Protein AF-A0A7S0RYD1-F1 (afdb_monomer_lite)

InterPro domains:
  IPR004344 Tubulin-tyrosine ligase/Tubulin polyglutamylase [PF03133] (2-98)
  IPR004344 Tubulin-tyrosine ligase/Tubulin polyglutamylase [PS51221] (1-114)

Secondary structure (DSSP, 8-state):
----EETTEEEEEEEEEEEEEETTEEEEEEEEEEEEEEEEEP-SS--S-HHHH---TTT-TTS-EEEHHHHHHHH-HHHHHHHHHHHHHHHHHHHHHHHHHHHHHHHHHTS---

Foldseek 3Di:
DDADDDVQWHKDKAWDKDFPDLVVTDIDTDPKIKIFIQQDGADPVDPPPCSRVDRDCVSPVVTDMDILVVVC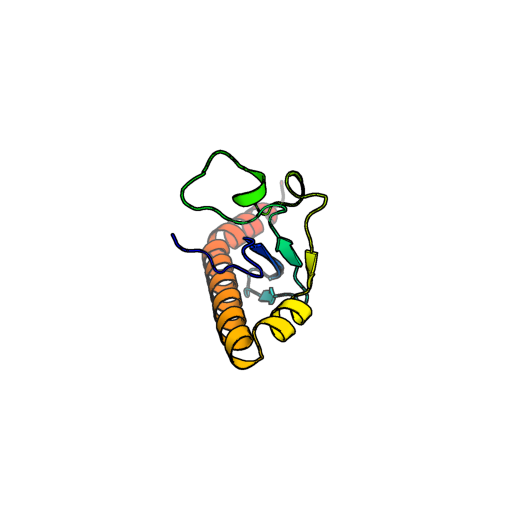VVLDPVRSVVVVVVVVVVVVVVVVVCSVVVVVVVVVVPDDPD

Radius of gyration: 18.35 Å; chains: 1; bounding box: 42×28×54 Å

pLDDT: mean 93.33, std 9.34, range [44.97, 98.31]

Organism: NCBI:txid1034604

Structure (mmCIF, N/CA/C/O backbone):
data_AF-A0A7S0RYD1-F1
#
_entry.id   AF-A0A7S0RYD1-F1
#
loop_
_atom_site.group_PDB
_atom_site.id
_atom_site.type_symbol
_atom_site.label_atom_id
_atom_site.label_alt_id
_atom_site.label_comp_id
_atom_site.label_asym_id
_atom_site.label_entity_id
_atom_site.label_seq_id
_atom_site.pdbx_PDB_ins_code
_atom_site.Cartn_x
_atom_site.Cartn_y
_atom_site.Cartn_z
_atom_site.occupancy
_atom_site.B_iso_or_equiv
_atom_site.auth_seq_id
_atom_site.auth_comp_id
_atom_site.auth_asym_id
_atom_site.auth_atom_id
_atom_site.pdbx_PDB_model_num
ATOM 1 N N . SER A 1 1 ? 16.555 -7.298 -1.080 1.00 63.31 1 SER A N 1
ATOM 2 C CA . SER A 1 1 ? 15.202 -7.695 -1.525 1.00 63.31 1 SER A CA 1
ATOM 3 C C . SER A 1 1 ? 15.037 -7.222 -2.952 1.00 63.31 1 SER A C 1
ATOM 5 O O . SER A 1 1 ? 15.528 -6.139 -3.236 1.00 63.31 1 SER A O 1
ATOM 7 N N . ASP A 1 2 ? 14.388 -8.000 -3.814 1.00 88.25 2 ASP A N 1
ATOM 8 C CA . ASP A 1 2 ? 14.151 -7.651 -5.222 1.00 88.25 2 ASP A CA 1
ATOM 9 C C . ASP A 1 2 ? 12.701 -7.147 -5.387 1.00 88.25 2 ASP A C 1
ATOM 11 O O . ASP A 1 2 ? 11.770 -7.952 -5.271 1.00 88.25 2 ASP A O 1
ATOM 15 N N . PRO A 1 3 ? 12.458 -5.823 -5.476 1.00 93.44 3 PRO A N 1
ATOM 16 C CA . PRO A 1 3 ? 11.106 -5.283 -5.574 1.00 93.44 3 PRO A CA 1
ATOM 17 C C . PRO A 1 3 ? 10.518 -5.508 -6.970 1.00 93.44 3 PRO A C 1
ATOM 19 O O . PRO A 1 3 ? 11.218 -5.423 -7.973 1.00 93.44 3 PRO A O 1
ATOM 22 N N . LEU A 1 4 ? 9.197 -5.686 -7.054 1.00 94.06 4 LEU A N 1
ATOM 23 C CA . LEU A 1 4 ? 8.511 -5.586 -8.339 1.00 94.06 4 LEU A CA 1
ATOM 24 C C . LEU A 1 4 ? 8.674 -4.161 -8.886 1.00 94.06 4 LEU A C 1
ATOM 26 O O . LEU A 1 4 ? 8.343 -3.187 -8.206 1.00 94.06 4 LEU A O 1
ATOM 30 N N . LEU A 1 5 ? 9.170 -4.056 -10.117 1.00 96.38 5 LEU A N 1
ATOM 31 C CA . LEU A 1 5 ? 9.371 -2.793 -10.818 1.00 96.38 5 LEU A CA 1
ATOM 32 C C . LEU A 1 5 ? 8.399 -2.676 -11.985 1.00 96.38 5 LEU A C 1
ATOM 34 O O . LEU A 1 5 ? 8.106 -3.655 -12.669 1.00 96.38 5 LEU A O 1
ATOM 38 N N . ILE A 1 6 ? 7.963 -1.454 -12.261 1.00 96.56 6 ILE A N 1
ATOM 39 C CA . ILE A 1 6 ? 7.223 -1.115 -13.477 1.00 96.56 6 ILE A CA 1
ATOM 40 C C . ILE A 1 6 ? 8.037 -0.049 -14.191 1.00 96.56 6 ILE A C 1
ATOM 42 O O . ILE A 1 6 ? 8.367 0.983 -13.607 1.00 96.56 6 ILE A O 1
ATOM 46 N N . GLN A 1 7 ? 8.410 -0.327 -15.442 1.00 94.81 7 GLN A N 1
ATOM 47 C CA . GLN A 1 7 ? 9.297 0.541 -16.229 1.00 94.81 7 GLN A CA 1
ATOM 48 C C . GLN A 1 7 ? 10.608 0.876 -15.486 1.00 94.81 7 GLN A C 1
ATOM 50 O O . GLN A 1 7 ? 11.101 1.998 -15.542 1.00 94.81 7 GLN A O 1
ATOM 55 N N . GLY A 1 8 ? 11.143 -0.088 -14.728 1.00 95.69 8 GLY A N 1
ATOM 56 C CA . GLY A 1 8 ? 12.370 0.083 -13.945 1.00 95.69 8 GLY A CA 1
ATOM 57 C C . GLY A 1 8 ? 12.227 0.946 -12.688 1.00 95.69 8 GLY A C 1
ATOM 58 O O . GLY A 1 8 ? 13.222 1.176 -12.012 1.00 95.69 8 GLY A O 1
ATOM 59 N N . ARG A 1 9 ? 11.024 1.415 -12.336 1.00 96.50 9 ARG A N 1
ATOM 60 C CA . ARG A 1 9 ? 10.780 2.248 -11.149 1.00 96.50 9 ARG A CA 1
ATOM 61 C C . ARG A 1 9 ? 10.115 1.451 -10.038 1.00 96.50 9 ARG A C 1
ATOM 63 O O . ARG A 1 9 ? 9.262 0.593 -10.287 1.00 96.50 9 ARG A O 1
ATOM 70 N N . LYS A 1 10 ? 10.511 1.750 -8.803 1.00 96.75 10 LYS A N 1
ATOM 71 C CA . LYS A 1 10 ? 9.914 1.173 -7.602 1.00 96.75 10 LYS A CA 1
ATOM 72 C C . LYS A 1 10 ? 8.573 1.849 -7.348 1.00 96.75 10 LYS A C 1
ATOM 74 O O . LYS A 1 10 ? 8.399 3.029 -7.640 1.00 96.75 10 LYS A O 1
ATOM 79 N N . PHE A 1 11 ? 7.629 1.126 -6.763 1.00 97.44 11 PHE A N 1
ATOM 80 C CA . PHE A 1 11 ? 6.355 1.709 -6.367 1.00 97.44 11 PHE A CA 1
ATOM 81 C C . PHE A 1 11 ? 5.862 1.155 -5.036 1.00 97.44 11 PHE A C 1
ATOM 83 O O . PHE A 1 11 ? 6.249 0.071 -4.601 1.00 97.44 11 PHE A O 1
ATOM 90 N N . GLY A 1 12 ? 5.009 1.932 -4.376 1.00 96.81 12 GLY A N 1
ATOM 91 C CA . GLY A 1 12 ? 4.255 1.506 -3.205 1.00 96.81 12 GLY A CA 1
ATOM 92 C C . GLY A 1 12 ? 2.762 1.564 -3.488 1.00 96.81 12 GLY A C 1
ATOM 93 O O . GLY A 1 12 ? 2.300 2.467 -4.181 1.00 96.81 12 GLY A O 1
ATOM 94 N N . VAL A 1 13 ? 1.997 0.631 -2.924 1.00 97.12 13 VAL A N 1
ATOM 95 C CA . VAL A 1 13 ? 0.531 0.659 -2.989 1.00 97.12 13 VAL A CA 1
ATOM 96 C C . VAL A 1 13 ? -0.020 1.220 -1.682 1.00 97.12 13 VAL A C 1
ATOM 98 O O . VAL A 1 13 ? 0.282 0.726 -0.595 1.00 97.12 13 VAL A O 1
ATOM 101 N N . ARG A 1 14 ? -0.837 2.267 -1.778 1.00 97.25 14 ARG A N 1
ATOM 102 C CA . ARG A 1 14 ? -1.606 2.832 -0.674 1.00 97.25 14 ARG A CA 1
ATOM 103 C C . ARG A 1 14 ? -3.047 2.356 -0.777 1.00 97.25 14 ARG A C 1
ATOM 105 O O . ARG A 1 14 ? -3.767 2.724 -1.702 1.00 97.25 14 ARG A O 1
ATOM 112 N N . LEU A 1 15 ? -3.456 1.588 0.222 1.00 97.19 15 LEU A N 1
ATOM 113 C CA . LEU A 1 15 ? -4.826 1.130 0.402 1.00 97.19 15 LEU A CA 1
ATOM 114 C C . LEU A 1 15 ? -5.482 1.894 1.546 1.00 97.19 15 LEU A C 1
ATOM 116 O O . LEU A 1 15 ? -4.805 2.339 2.477 1.00 97.19 15 LEU A O 1
ATOM 120 N N . TRP A 1 16 ? -6.804 2.003 1.490 1.00 97.25 16 TRP A N 1
ATOM 121 C CA . TRP A 1 16 ? -7.601 2.557 2.575 1.00 97.25 16 TRP A CA 1
ATOM 122 C C . TRP A 1 16 ? -8.527 1.486 3.122 1.00 97.25 16 TRP A C 1
ATOM 124 O O . TRP A 1 16 ? -9.257 0.842 2.371 1.00 97.25 16 TRP A O 1
ATOM 134 N N . VAL A 1 17 ? -8.509 1.320 4.441 1.00 97.56 17 VAL A N 1
ATOM 135 C CA . VAL A 1 17 ? -9.455 0.463 5.147 1.00 97.56 17 VAL A CA 1
ATOM 136 C C . VAL A 1 17 ? -10.177 1.298 6.185 1.00 97.56 17 VAL A C 1
ATOM 138 O O . VAL A 1 17 ? -9.540 1.992 6.976 1.00 97.56 17 VAL A O 1
ATOM 141 N N . VAL A 1 18 ? -11.503 1.219 6.191 1.00 97.44 18 VAL A N 1
ATOM 142 C CA . VAL A 1 18 ? -12.333 1.829 7.228 1.00 97.44 18 VAL A CA 1
ATOM 143 C C . VAL A 1 18 ? -12.804 0.753 8.195 1.00 97.44 18 VAL A C 1
ATOM 145 O O . VAL A 1 18 ? -13.373 -0.256 7.782 1.00 97.44 18 VAL A O 1
ATOM 148 N N . VAL A 1 19 ? -12.571 0.964 9.490 1.00 96.88 19 VAL A N 1
ATOM 149 C CA . VAL A 1 19 ? -13.113 0.118 10.560 1.00 96.88 19 VAL A CA 1
ATOM 150 C C . VAL A 1 19 ? -14.345 0.813 11.123 1.00 96.88 19 VAL A C 1
ATOM 152 O O . VAL A 1 19 ? -14.241 1.880 11.719 1.00 96.88 19 VAL A O 1
ATOM 155 N N . THR A 1 20 ? -15.520 0.228 10.907 1.00 96.50 20 THR A N 1
ATOM 156 C CA . THR A 1 20 ? -16.817 0.812 11.299 1.00 96.50 20 THR A CA 1
ATOM 157 C C . THR A 1 20 ? -17.325 0.267 12.628 1.00 96.50 20 THR A C 1
ATOM 159 O O . THR A 1 20 ? -18.249 0.817 13.223 1.00 96.50 20 THR A O 1
ATOM 162 N N . SER A 1 21 ? -16.751 -0.838 13.100 1.00 95.81 21 SER A N 1
ATOM 163 C CA . SER A 1 21 ? -17.085 -1.453 14.378 1.00 95.81 21 SER A CA 1
ATOM 164 C C . SER A 1 21 ? -15.930 -2.323 14.849 1.00 95.81 21 SER A C 1
ATOM 166 O O . SER A 1 21 ? -15.271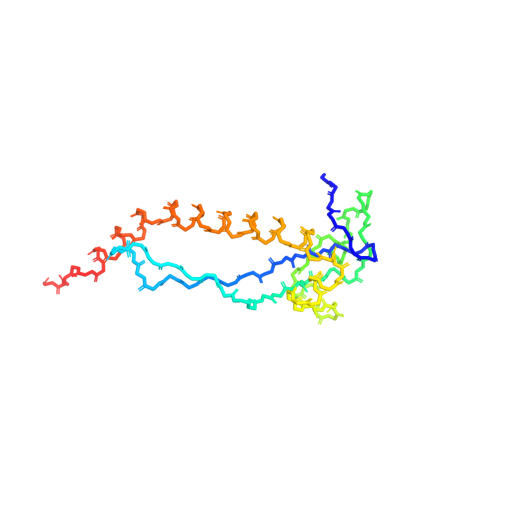 -2.971 14.040 1.00 95.81 21 SER A O 1
ATOM 168 N N . VAL A 1 22 ? -15.700 -2.361 16.159 1.00 95.38 22 VAL A N 1
ATOM 169 C CA . VAL A 1 22 ? -14.682 -3.222 16.786 1.00 95.38 22 VAL A CA 1
ATOM 170 C C . VAL A 1 22 ? -15.297 -4.410 17.530 1.00 95.38 22 VAL A C 1
ATOM 172 O O . VAL A 1 22 ? -14.590 -5.378 17.803 1.00 95.38 22 VAL A O 1
ATOM 175 N N . GLU A 1 23 ? -16.605 -4.356 17.810 1.00 93.31 23 GLU A N 1
ATOM 176 C CA . GLU A 1 23 ? -17.394 -5.406 18.465 1.00 93.31 23 GLU A CA 1
ATOM 177 C C . GLU A 1 23 ? -18.851 -5.376 17.939 1.00 93.31 23 GLU A C 1
ATOM 179 O O . GLU A 1 23 ? -19.621 -4.501 18.341 1.00 93.31 23 GLU A O 1
ATOM 184 N N . PRO A 1 24 ? -19.240 -6.265 17.001 1.00 95.44 24 PRO A N 1
ATOM 185 C CA . PRO A 1 24 ? -18.367 -7.182 16.262 1.00 95.44 24 PRO A CA 1
ATOM 186 C C . PRO A 1 24 ? -17.381 -6.409 15.372 1.00 95.44 24 PRO A C 1
ATOM 188 O O . PRO A 1 24 ? -17.661 -5.278 14.969 1.00 95.44 24 PRO A O 1
ATOM 191 N N . LEU A 1 25 ? -16.228 -7.001 15.047 1.00 96.19 25 LEU A N 1
ATOM 192 C CA . LEU A 1 25 ? -15.253 -6.368 14.153 1.00 96.19 25 LEU A CA 1
ATOM 193 C C . LEU A 1 25 ? -15.835 -6.252 12.734 1.00 96.19 25 LEU A C 1
ATOM 195 O O . LEU A 1 25 ? -16.184 -7.261 12.125 1.00 96.19 25 LEU A O 1
ATOM 199 N N . ARG A 1 26 ? -15.917 -5.029 12.204 1.00 97.44 26 ARG A N 1
ATOM 200 C CA . ARG A 1 26 ? -16.304 -4.739 10.817 1.00 97.44 26 ARG A CA 1
ATOM 201 C C . ARG A 1 26 ? -15.303 -3.780 10.193 1.00 97.44 26 ARG A C 1
ATOM 203 O O . ARG A 1 26 ? -15.127 -2.662 10.679 1.00 97.44 26 ARG A O 1
ATOM 210 N N . ALA A 1 27 ? -14.673 -4.226 9.113 1.00 97.50 27 ALA A N 1
ATOM 211 C CA . ALA A 1 27 ? -13.715 -3.452 8.343 1.00 97.50 27 ALA A CA 1
ATOM 212 C C . ALA A 1 27 ? -13.992 -3.594 6.845 1.00 97.50 27 ALA A C 1
ATOM 214 O O . ALA A 1 27 ? -14.389 -4.664 6.386 1.00 97.50 27 ALA A O 1
ATOM 215 N N . HIS A 1 28 ? -13.775 -2.518 6.092 1.00 97.19 28 HIS A N 1
ATOM 216 C CA . HIS A 1 28 ? -14.039 -2.463 4.658 1.00 97.19 28 HIS A CA 1
ATOM 217 C C . HIS A 1 28 ? -12.810 -1.925 3.934 1.00 97.19 28 HIS A C 1
ATOM 219 O O . HIS A 1 28 ? -12.407 -0.781 4.159 1.00 97.19 28 HIS A O 1
ATOM 225 N N . LEU A 1 29 ? -12.220 -2.752 3.073 1.00 97.62 29 LEU A N 1
ATOM 226 C CA . LEU A 1 29 ? -11.191 -2.318 2.137 1.00 97.62 29 LEU A CA 1
ATOM 227 C C . LEU A 1 29 ? -11.859 -1.507 1.024 1.00 97.62 29 LEU A C 1
ATOM 229 O O . LEU A 1 29 ? -12.818 -1.962 0.400 1.00 97.62 29 LEU A O 1
ATOM 233 N N . HIS A 1 30 ? -11.376 -0.292 0.804 1.00 96.94 30 HIS A N 1
ATOM 234 C CA . HIS A 1 30 ? -11.892 0.573 -0.242 1.00 96.94 30 HIS A CA 1
ATOM 235 C C . HIS A 1 30 ? -11.473 0.060 -1.629 1.00 96.94 30 HIS A C 1
ATOM 237 O O . HIS A 1 30 ? -10.358 -0.426 -1.803 1.00 96.94 30 HIS A O 1
ATOM 243 N N . HIS A 1 31 ? -12.357 0.188 -2.622 1.00 93.44 31 HIS A N 1
ATOM 244 C CA . HIS A 1 31 ? -12.125 -0.298 -3.991 1.00 93.44 31 HIS A CA 1
ATOM 245 C C . HIS A 1 31 ? -11.106 0.554 -4.764 1.00 93.44 31 HIS A C 1
ATOM 247 O O . HIS A 1 31 ? -10.459 0.071 -5.689 1.00 93.44 31 HIS A O 1
ATOM 253 N N . HIS A 1 32 ? -10.939 1.820 -4.378 1.00 95.19 32 HIS A N 1
ATOM 254 C CA . HIS A 1 32 ? -9.854 2.664 -4.872 1.00 95.19 32 HIS A CA 1
ATOM 255 C C . HIS A 1 32 ? -8.634 2.605 -3.950 1.00 95.19 32 HIS A C 1
ATOM 257 O O . HIS A 1 32 ? -8.762 2.434 -2.740 1.00 95.19 32 HIS A O 1
ATOM 263 N N . GLY A 1 33 ? -7.466 2.840 -4.539 1.00 96.31 33 GLY A N 1
ATOM 264 C CA . GLY A 1 33 ? -6.163 2.970 -3.892 1.00 96.31 33 GLY A CA 1
ATOM 265 C C . GLY A 1 33 ? -5.216 3.746 -4.808 1.00 96.31 33 GLY A C 1
ATOM 266 O O . GLY A 1 33 ? -5.564 4.017 -5.962 1.00 96.31 33 GLY A O 1
ATOM 267 N N . LEU A 1 34 ? -4.031 4.085 -4.304 1.00 97.50 34 LEU A N 1
ATOM 268 C CA . LEU A 1 34 ? -2.986 4.758 -5.082 1.00 97.50 34 LEU A CA 1
ATOM 269 C C . LEU A 1 34 ? -1.774 3.855 -5.250 1.00 97.50 34 LEU A C 1
ATOM 271 O O . LEU A 1 34 ? -1.378 3.155 -4.322 1.00 97.50 34 LEU A O 1
ATOM 275 N N . VAL A 1 35 ? -1.140 3.941 -6.405 1.00 97.75 35 VAL A N 1
ATOM 276 C CA . VAL A 1 35 ? 0.184 3.393 -6.668 1.00 97.75 35 VAL A CA 1
ATOM 277 C C . VAL A 1 35 ? 1.118 4.577 -6.831 1.00 97.75 35 VAL A C 1
ATOM 279 O O . VAL A 1 35 ? 0.953 5.372 -7.750 1.00 97.75 35 VAL A O 1
ATOM 282 N N . LEU A 1 36 ? 2.042 4.728 -5.891 1.00 97.56 36 LEU A N 1
ATOM 283 C CA . LEU A 1 36 ? 2.962 5.856 -5.814 1.00 97.56 36 LEU A CA 1
ATOM 284 C C . LEU A 1 36 ? 4.324 5.402 -6.322 1.00 97.56 36 LEU A C 1
ATOM 286 O O . LEU A 1 36 ? 4.916 4.493 -5.733 1.00 97.56 36 LEU A O 1
ATOM 290 N N . PHE A 1 37 ? 4.803 6.010 -7.401 1.00 97.62 37 PHE A N 1
ATOM 291 C CA . PHE A 1 37 ? 6.075 5.652 -8.016 1.00 97.62 37 PHE A CA 1
ATOM 292 C C . PHE A 1 37 ? 7.246 6.442 -7.428 1.00 97.62 37 PHE A C 1
ATOM 294 O O . PHE A 1 37 ? 7.096 7.566 -6.947 1.00 97.62 37 PHE A O 1
ATOM 301 N N . SER A 1 38 ? 8.429 5.836 -7.480 1.00 96.69 38 SER A N 1
ATOM 302 C CA . SER A 1 38 ? 9.703 6.541 -7.391 1.00 96.69 38 SER A CA 1
ATOM 303 C C . SER A 1 38 ? 9.893 7.401 -8.649 1.00 96.69 38 SER A C 1
ATOM 305 O O . SER A 1 38 ? 9.472 7.007 -9.739 1.00 96.69 38 SER A O 1
ATOM 307 N N . SER A 1 39 ? 10.504 8.580 -8.529 1.00 95.25 39 SER A N 1
ATOM 308 C CA . SER A 1 39 ? 10.776 9.451 -9.682 1.00 95.25 39 SER A CA 1
ATOM 309 C C . SER A 1 39 ? 11.917 8.901 -10.535 1.00 95.25 39 SER A C 1
ATOM 311 O O . SER A 1 39 ? 11.884 9.006 -11.760 1.00 95.25 39 SER A O 1
ATOM 313 N N . HIS A 1 40 ? 12.915 8.289 -9.896 1.00 95.25 40 HIS A N 1
ATOM 314 C CA . HIS A 1 40 ? 14.069 7.695 -10.565 1.00 95.25 40 HIS A CA 1
ATOM 315 C C . HIS A 1 40 ? 13.941 6.169 -10.670 1.00 95.25 40 HIS A C 1
ATOM 317 O O . HIS A 1 40 ? 13.173 5.533 -9.936 1.00 95.25 40 HIS A O 1
ATOM 323 N N . ALA A 1 41 ? 14.695 5.583 -11.605 1.00 95.31 41 ALA A N 1
ATOM 324 C CA . ALA A 1 41 ? 14.798 4.138 -11.768 1.00 95.31 41 ALA A CA 1
ATOM 325 C C . ALA A 1 41 ? 15.462 3.498 -10.542 1.00 95.31 41 ALA A C 1
ATOM 327 O O . ALA A 1 41 ? 16.403 4.047 -9.973 1.00 95.31 41 ALA A O 1
ATOM 328 N N . TYR A 1 42 ? 14.964 2.334 -10.139 1.00 95.75 42 TYR A N 1
ATOM 329 C CA . TYR A 1 42 ? 15.491 1.592 -9.007 1.00 95.75 42 TYR A CA 1
ATOM 330 C C . TYR A 1 42 ? 16.840 0.963 -9.356 1.00 95.75 42 TYR A C 1
ATOM 332 O O . TYR A 1 42 ? 16.941 0.193 -10.310 1.00 95.75 42 TYR A O 1
ATOM 340 N N . ASP A 1 43 ? 17.846 1.240 -8.533 1.00 93.81 43 ASP A N 1
ATOM 341 C CA . ASP A 1 43 ? 19.143 0.576 -8.580 1.00 93.81 43 ASP A CA 1
ATOM 342 C C . ASP A 1 43 ? 19.493 0.027 -7.194 1.00 93.81 43 ASP A C 1
ATOM 344 O O . ASP A 1 43 ? 19.659 0.774 -6.227 1.00 93.81 43 ASP A O 1
ATOM 348 N N . ALA A 1 44 ? 19.610 -1.297 -7.096 1.00 91.94 44 ALA A N 1
ATOM 349 C CA . ALA A 1 44 ? 19.972 -1.973 -5.857 1.00 91.94 44 ALA A CA 1
ATOM 350 C C . ALA A 1 44 ? 21.422 -1.694 -5.423 1.00 91.94 44 ALA A C 1
ATOM 352 O O . ALA A 1 44 ? 21.715 -1.792 -4.231 1.00 91.94 44 ALA A O 1
ATOM 353 N N . ALA A 1 45 ? 22.320 -1.356 -6.356 1.00 92.94 45 ALA A N 1
ATOM 354 C CA . ALA A 1 45 ? 23.719 -1.058 -6.057 1.00 92.94 45 ALA A CA 1
ATOM 355 C C . ALA A 1 45 ? 23.902 0.346 -5.455 1.00 92.94 45 ALA A C 1
ATOM 357 O O . ALA A 1 45 ? 24.831 0.567 -4.677 1.00 92.94 45 ALA A O 1
ATOM 358 N N . THR A 1 46 ? 22.999 1.279 -5.770 1.00 89.88 46 THR A N 1
ATOM 359 C CA . THR A 1 46 ? 23.108 2.688 -5.377 1.00 89.88 46 THR A CA 1
ATOM 360 C C . THR A 1 46 ? 22.024 3.064 -4.374 1.00 89.88 46 THR A C 1
ATOM 362 O O . THR A 1 46 ? 20.921 3.436 -4.753 1.00 89.88 46 THR A O 1
ATOM 365 N N . THR A 1 47 ? 22.324 3.022 -3.075 1.00 89.94 47 THR A N 1
ATOM 366 C CA . THR A 1 47 ? 21.336 3.294 -2.007 1.00 89.94 47 THR A CA 1
ATOM 367 C C . THR A 1 47 ? 21.204 4.765 -1.614 1.00 89.94 47 THR A C 1
ATOM 369 O O . THR A 1 47 ? 20.379 5.105 -0.770 1.00 89.94 47 THR A O 1
ATOM 372 N N . THR A 1 48 ? 22.043 5.640 -2.163 1.00 94.25 48 THR A N 1
ATOM 373 C CA . THR A 1 48 ? 22.079 7.070 -1.821 1.00 94.25 48 THR A CA 1
ATOM 374 C C . THR A 1 48 ? 21.003 7.879 -2.543 1.00 94.25 48 THR A C 1
ATOM 376 O O . THR A 1 48 ? 20.622 8.946 -2.060 1.00 94.25 48 THR A O 1
ATOM 379 N N . ASP A 1 49 ? 20.479 7.376 -3.666 1.00 93.06 49 ASP A N 1
ATOM 380 C CA . ASP A 1 49 ? 19.408 8.037 -4.409 1.00 93.06 49 ASP A CA 1
ATOM 381 C C . ASP A 1 49 ? 18.031 7.750 -3.795 1.00 93.06 49 ASP A C 1
ATOM 383 O O . ASP A 1 49 ? 17.314 6.809 -4.144 1.00 93.06 49 ASP A O 1
ATOM 387 N N . MET A 1 50 ? 17.623 8.609 -2.869 1.00 93.44 50 MET A N 1
ATOM 388 C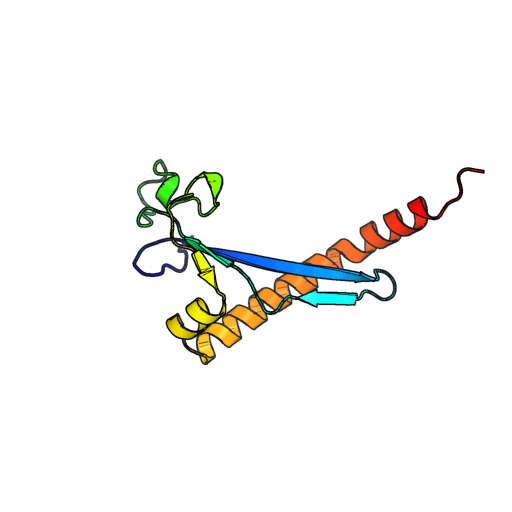 CA . MET A 1 50 ? 16.345 8.458 -2.179 1.00 93.44 50 MET A CA 1
ATOM 389 C C . MET A 1 50 ? 15.129 8.561 -3.113 1.00 93.44 50 MET A C 1
ATOM 391 O O . MET A 1 50 ? 14.087 7.996 -2.778 1.00 93.44 50 MET A O 1
ATOM 395 N N . GLN A 1 51 ? 15.247 9.209 -4.279 1.00 93.38 51 GLN A N 1
ATOM 396 C CA . GLN A 1 51 ? 14.163 9.309 -5.268 1.00 93.38 51 GLN A CA 1
ATOM 397 C C . GLN A 1 51 ? 13.985 8.029 -6.093 1.00 93.38 51 GLN A C 1
ATOM 399 O O . GLN A 1 51 ? 12.975 7.887 -6.778 1.00 93.38 51 GLN A O 1
ATOM 404 N N . ALA A 1 52 ? 14.931 7.089 -6.017 1.00 94.50 52 ALA A N 1
ATOM 405 C CA . ALA A 1 52 ? 14.806 5.735 -6.556 1.00 94.50 52 ALA A CA 1
ATOM 406 C C . ALA A 1 52 ? 14.276 4.739 -5.506 1.00 94.50 52 ALA A C 1
ATOM 408 O O . ALA A 1 52 ? 13.563 3.783 -5.823 1.00 94.50 52 ALA A O 1
ATOM 409 N N . HIS A 1 53 ? 14.624 4.951 -4.231 1.00 94.44 53 HIS A N 1
ATOM 410 C CA . HIS A 1 53 ? 14.377 3.979 -3.156 1.00 94.44 53 HIS A CA 1
ATOM 411 C C . HIS A 1 53 ? 13.120 4.241 -2.332 1.00 94.44 53 HIS A C 1
ATOM 413 O O . HIS A 1 53 ? 12.526 3.288 -1.806 1.00 94.44 53 HIS A O 1
ATOM 419 N N . LEU A 1 54 ? 12.704 5.502 -2.214 1.00 94.56 54 LEU A N 1
ATOM 420 C CA . LEU A 1 54 ? 11.473 5.898 -1.543 1.00 94.56 54 LEU A CA 1
ATOM 421 C C . LEU A 1 54 ? 10.363 6.142 -2.557 1.00 94.56 54 LEU A C 1
ATOM 423 O O . LEU A 1 54 ? 10.595 6.641 -3.649 1.00 94.56 54 LEU A O 1
ATOM 427 N N . THR A 1 55 ? 9.137 5.835 -2.147 1.00 95.25 55 THR A N 1
ATOM 428 C CA . THR A 1 55 ? 7.927 5.982 -2.972 1.00 95.25 55 THR A CA 1
ATOM 429 C C . THR A 1 55 ? 6.890 6.879 -2.298 1.00 95.25 55 THR A C 1
ATOM 431 O O . THR A 1 55 ? 5.717 6.879 -2.658 1.00 95.25 55 THR A O 1
ATOM 434 N N . ASN A 1 56 ? 7.278 7.594 -1.237 1.00 92.12 56 ASN A N 1
ATOM 435 C CA . ASN A 1 56 ? 6.372 8.522 -0.574 1.00 92.12 56 ASN A CA 1
ATOM 436 C C . ASN A 1 56 ? 6.204 9.794 -1.423 1.00 92.12 56 ASN A C 1
ATOM 438 O O . ASN A 1 56 ? 7.106 10.185 -2.166 1.00 92.12 56 ASN A O 1
ATOM 442 N N . TYR A 1 57 ? 5.035 10.426 -1.301 1.00 87.69 57 TYR A N 1
ATOM 443 C CA . TYR A 1 57 ? 4.684 11.598 -2.106 1.00 87.69 57 TYR A CA 1
ATOM 444 C C . TYR A 1 57 ? 5.608 12.790 -1.838 1.00 87.69 57 TYR A C 1
ATOM 446 O O . TYR A 1 57 ? 5.982 13.485 -2.769 1.00 87.69 57 TYR A O 1
ATOM 454 N N . ALA A 1 58 ? 6.017 13.012 -0.583 1.00 89.50 58 ALA A N 1
ATOM 455 C CA . ALA A 1 58 ? 6.878 14.141 -0.231 1.00 89.50 58 ALA A CA 1
ATOM 456 C C . ALA A 1 58 ? 8.217 14.121 -0.990 1.00 89.50 58 ALA A C 1
ATOM 458 O O . ALA A 1 58 ? 8.651 15.169 -1.454 1.00 89.50 58 ALA A O 1
ATOM 459 N N . GLN A 1 59 ? 8.825 12.938 -1.170 1.00 89.69 59 GLN A N 1
ATOM 460 C CA . GLN A 1 59 ? 10.089 12.821 -1.909 1.00 89.69 59 GLN A CA 1
ATOM 461 C C . GLN A 1 59 ? 9.906 12.707 -3.419 1.00 89.69 59 GLN A C 1
ATOM 463 O O . GLN A 1 59 ? 10.820 13.046 -4.163 1.00 89.69 59 GLN A O 1
ATOM 468 N N . ASN A 1 60 ? 8.739 12.259 -3.882 1.00 92.56 60 ASN A N 1
ATOM 469 C CA . ASN A 1 60 ? 8.447 12.075 -5.302 1.00 92.56 60 ASN A CA 1
ATOM 470 C C . ASN A 1 60 ? 7.203 12.868 -5.700 1.00 92.56 60 ASN A C 1
ATOM 472 O O . ASN A 1 60 ? 6.278 12.328 -6.299 1.00 92.56 60 ASN A O 1
ATOM 476 N N . MET A 1 61 ? 7.162 14.157 -5.354 1.00 88.38 61 MET A N 1
ATOM 477 C CA . MET A 1 61 ? 5.979 14.996 -5.597 1.00 88.38 61 MET A CA 1
ATOM 478 C C . MET A 1 61 ? 5.665 15.181 -7.088 1.00 88.38 61 MET A C 1
ATOM 480 O O . MET A 1 61 ? 4.542 15.519 -7.449 1.00 88.38 61 MET A O 1
ATOM 484 N N . HIS A 1 62 ? 6.663 14.957 -7.945 1.00 86.38 62 HIS A N 1
ATOM 485 C CA . HIS A 1 62 ? 6.546 14.949 -9.403 1.00 86.38 62 HIS A CA 1
ATOM 486 C C . HIS A 1 62 ? 6.534 13.532 -9.994 1.00 86.38 62 HIS A C 1
ATOM 488 O O . HIS A 1 62 ? 6.578 13.378 -11.211 1.00 86.38 62 HIS A O 1
ATOM 494 N N . GLY A 1 63 ? 6.524 12.504 -9.143 1.00 85.50 63 GLY A N 1
ATOM 495 C CA . GLY A 1 63 ? 6.440 11.112 -9.557 1.00 85.50 63 GLY A CA 1
ATOM 496 C C . GLY A 1 63 ? 5.035 10.755 -10.030 1.00 85.50 63 GLY A C 1
ATOM 497 O O . GLY A 1 63 ? 4.044 11.382 -9.645 1.00 85.50 63 GLY A O 1
ATOM 498 N N . ASP A 1 64 ? 4.949 9.717 -10.857 1.00 95.12 64 ASP A N 1
ATOM 499 C CA . ASP A 1 64 ? 3.662 9.234 -11.338 1.00 95.12 64 ASP A CA 1
ATOM 500 C C . ASP A 1 64 ? 2.819 8.671 -10.191 1.00 95.12 64 ASP A C 1
ATOM 502 O O . ASP A 1 64 ? 3.320 8.083 -9.224 1.0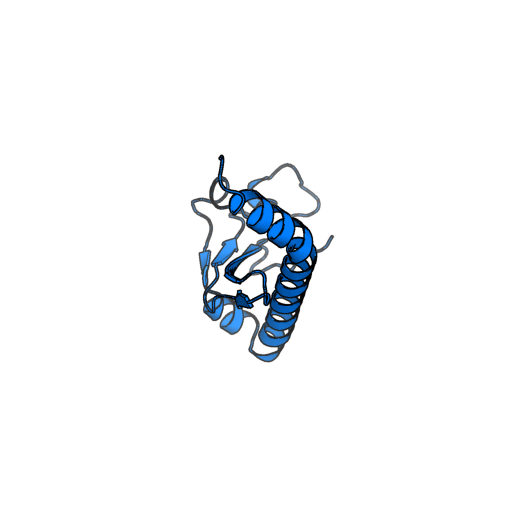0 95.12 64 ASP A O 1
ATOM 506 N N . VAL A 1 65 ? 1.505 8.817 -10.335 1.00 96.69 65 VAL A N 1
ATOM 507 C CA . VAL A 1 65 ? 0.519 8.203 -9.451 1.00 96.69 65 VAL A CA 1
ATOM 508 C C . VAL A 1 65 ? -0.497 7.472 -10.307 1.00 96.69 65 VAL A C 1
ATOM 510 O O . VAL A 1 65 ? -1.135 8.073 -11.170 1.00 96.69 65 VAL A O 1
ATOM 513 N N . TRP A 1 66 ? -0.662 6.174 -10.066 1.00 97.62 66 TRP A N 1
ATOM 514 C CA . TRP A 1 66 ? -1.718 5.388 -10.703 1.00 97.62 66 TRP A CA 1
ATOM 515 C C . TRP A 1 66 ? -2.834 5.050 -9.721 1.00 97.62 66 TRP A C 1
ATOM 517 O O . TRP A 1 66 ? -2.643 4.980 -8.507 1.00 97.62 66 TRP A O 1
ATOM 527 N N . SER A 1 67 ? -4.008 4.781 -10.275 1.00 98.12 67 SER A N 1
ATOM 528 C CA . SER A 1 67 ? -5.075 4.050 -9.602 1.00 98.12 67 SER A CA 1
ATOM 529 C C . SER A 1 67 ? -4.787 2.543 -9.578 1.00 98.12 67 SER A C 1
ATOM 531 O O . SER A 1 67 ? -3.989 2.021 -10.361 1.00 98.12 67 SER A O 1
ATOM 533 N N . LEU A 1 68 ? -5.498 1.812 -8.717 1.00 97.81 68 LEU A N 1
ATOM 534 C CA . LEU A 1 68 ? -5.476 0.345 -8.730 1.00 97.81 68 LEU A CA 1
ATOM 535 C C . LEU A 1 68 ? -5.970 -0.256 -10.055 1.00 97.81 68 LEU A C 1
ATOM 537 O O . LEU A 1 68 ? -5.516 -1.330 -10.436 1.00 97.81 68 LEU A O 1
ATOM 541 N N . GLU A 1 69 ? -6.856 0.440 -10.766 1.00 97.88 69 GLU A N 1
ATOM 542 C CA . GLU A 1 69 ? -7.363 -0.002 -12.066 1.00 97.88 69 GLU A CA 1
ATOM 543 C C . GLU A 1 69 ? -6.277 0.067 -13.146 1.00 97.88 69 GLU A C 1
ATOM 545 O O . GLU A 1 69 ? -6.092 -0.884 -13.898 1.00 97.88 69 GLU A O 1
ATOM 550 N N . GLN A 1 70 ? -5.484 1.139 -13.178 1.00 98.25 70 GLN A N 1
ATOM 551 C CA . GLN A 1 70 ? -4.326 1.229 -14.076 1.00 98.25 70 GLN A CA 1
ATOM 552 C C . GLN A 1 70 ? -3.275 0.156 -13.751 1.00 98.25 70 GLN A C 1
ATOM 554 O O . GLN A 1 70 ? -2.695 -0.435 -14.660 1.00 98.25 70 GLN A O 1
ATOM 559 N N . LEU A 1 71 ? -3.071 -0.160 -12.466 1.00 98.00 71 LEU A N 1
ATOM 560 C CA . LEU A 1 71 ? -2.215 -1.282 -12.068 1.00 98.00 71 LEU A CA 1
ATOM 561 C C . LEU A 1 71 ? -2.772 -2.626 -12.557 1.00 98.00 71 LEU A C 1
ATOM 563 O O . LEU A 1 71 ? -2.009 -3.440 -13.075 1.00 98.00 71 LEU A O 1
ATOM 567 N N . ARG A 1 72 ? -4.086 -2.856 -12.431 1.00 97.94 72 ARG A N 1
ATOM 568 C CA . ARG A 1 72 ? -4.752 -4.057 -12.960 1.00 97.94 72 ARG A CA 1
ATOM 569 C C . ARG A 1 72 ? -4.558 -4.178 -14.466 1.00 97.94 72 ARG A C 1
ATOM 571 O O . ARG A 1 72 ? -4.152 -5.235 -14.933 1.00 97.94 72 ARG A O 1
ATOM 578 N N . GLN A 1 73 ? 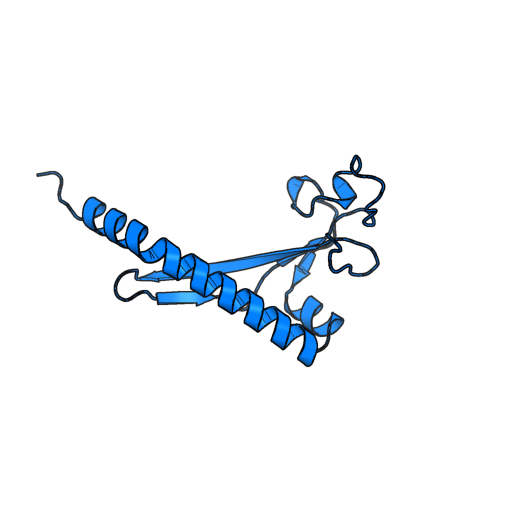-4.793 -3.098 -15.208 1.00 98.25 73 GLN A N 1
ATOM 579 C CA . GLN A 1 73 ? -4.610 -3.058 -16.660 1.00 98.25 73 GLN A CA 1
ATOM 580 C C . GLN A 1 73 ? -3.164 -3.369 -17.064 1.00 98.25 73 GLN A C 1
ATOM 582 O O . GLN A 1 73 ? -2.945 -4.072 -18.045 1.00 98.25 73 GLN A O 1
ATOM 587 N N . HIS A 1 74 ? -2.183 -2.891 -16.293 1.00 97.88 74 HIS A N 1
ATOM 588 C CA . HIS A 1 74 ? -0.769 -3.158 -16.551 1.00 97.88 74 HIS A CA 1
ATOM 589 C C . HIS A 1 74 ? -0.359 -4.608 -16.243 1.00 97.88 74 HIS A C 1
ATOM 591 O O . HIS A 1 74 ? 0.360 -5.221 -17.028 1.00 97.88 74 HIS A O 1
ATOM 597 N N . LEU A 1 75 ? -0.795 -5.162 -15.106 1.00 97.31 75 LEU A N 1
ATOM 598 C CA . LEU A 1 75 ? -0.420 -6.515 -14.670 1.00 97.31 75 LEU A CA 1
ATOM 599 C C . LEU A 1 75 ? -1.240 -7.624 -15.350 1.00 97.31 75 LEU A C 1
ATOM 601 O O . LEU A 1 75 ? -0.799 -8.773 -15.407 1.00 97.31 75 LEU A O 1
ATOM 605 N N . GLY A 1 76 ? -2.442 -7.295 -15.819 1.00 98.31 76 GLY A N 1
ATOM 606 C CA . GLY A 1 76 ? -3.456 -8.252 -16.242 1.00 98.31 76 GLY A CA 1
ATOM 607 C C . GLY A 1 76 ? -4.235 -8.861 -15.069 1.00 98.31 76 GLY A C 1
ATOM 608 O O . GLY A 1 76 ? -3.764 -8.938 -13.929 1.00 98.31 76 GLY A O 1
ATOM 609 N N . ASP A 1 77 ? -5.441 -9.342 -15.369 1.00 97.81 77 ASP A N 1
ATOM 610 C CA . ASP A 1 77 ? -6.444 -9.725 -14.365 1.00 97.81 77 ASP A CA 1
ATOM 611 C C . ASP A 1 77 ? -5.983 -10.817 -13.412 1.00 97.81 77 ASP A C 1
ATOM 613 O O . ASP A 1 77 ? -6.133 -10.691 -12.199 1.00 97.81 77 ASP A O 1
ATOM 617 N N . ALA A 1 78 ? -5.373 -11.877 -13.939 1.00 98.12 78 ALA A N 1
ATOM 618 C CA . ALA A 1 78 ? -4.954 -13.005 -13.117 1.00 98.12 78 ALA A CA 1
ATOM 619 C C . ALA A 1 78 ? -3.838 -12.625 -12.128 1.00 98.12 78 ALA A C 1
ATOM 621 O O . ALA A 1 78 ? -3.832 -13.095 -10.990 1.00 98.12 78 ALA A O 1
ATOM 622 N N . ALA A 1 79 ? -2.878 -11.797 -12.552 1.00 97.44 79 ALA A N 1
ATOM 623 C CA . ALA A 1 79 ? -1.785 -11.355 -11.689 1.00 97.44 79 ALA A CA 1
ATOM 624 C C . ALA A 1 79 ? -2.274 -10.341 -10.652 1.00 97.44 79 ALA A C 1
ATOM 626 O O . ALA A 1 79 ? -1.936 -10.461 -9.473 1.00 97.44 79 ALA A O 1
ATOM 627 N N . TYR A 1 80 ? -3.117 -9.398 -11.076 1.00 97.88 80 TYR A N 1
ATOM 628 C CA . TYR A 1 80 ? -3.719 -8.428 -10.175 1.00 97.88 80 TYR A CA 1
ATOM 629 C C . TYR A 1 80 ? -4.620 -9.090 -9.129 1.00 97.88 80 TYR A C 1
ATOM 631 O O . TYR A 1 80 ? -4.520 -8.732 -7.962 1.00 97.88 80 TYR A O 1
ATOM 639 N N . ALA A 1 81 ? -5.434 -10.084 -9.499 1.00 97.88 81 ALA A N 1
ATOM 640 C CA . ALA A 1 81 ? -6.291 -10.805 -8.555 1.00 97.88 81 ALA A CA 1
ATOM 641 C C . ALA A 1 81 ? -5.475 -11.437 -7.416 1.00 97.88 81 ALA A C 1
ATOM 643 O O . ALA A 1 81 ? -5.773 -11.214 -6.247 1.00 97.88 81 ALA A O 1
ATOM 644 N N . ARG A 1 82 ? -4.369 -12.122 -7.743 1.00 97.88 82 ARG A N 1
ATOM 645 C CA . ARG A 1 82 ? -3.467 -12.696 -6.728 1.00 97.88 82 ARG A CA 1
ATOM 646 C C . ARG A 1 82 ? -2.860 -11.627 -5.819 1.00 97.88 82 ARG A C 1
ATOM 648 O O . ARG A 1 82 ? -2.830 -11.809 -4.604 1.00 97.88 82 ARG A O 1
ATOM 655 N N . LEU A 1 83 ? -2.391 -10.518 -6.397 1.00 96.44 83 LEU A N 1
ATOM 656 C CA . LEU A 1 83 ? -1.831 -9.403 -5.632 1.00 96.44 83 LEU A CA 1
ATOM 657 C C . LEU A 1 83 ? -2.888 -8.773 -4.711 1.00 96.44 83 LEU A C 1
ATOM 659 O O . LEU A 1 83 ? -2.615 -8.501 -3.544 1.00 96.44 83 LEU A O 1
ATOM 663 N N . HIS A 1 84 ? -4.098 -8.558 -5.222 1.00 96.81 84 HIS A N 1
ATOM 664 C CA . HIS A 1 84 ? -5.211 -7.988 -4.476 1.00 96.81 84 HIS A CA 1
ATOM 665 C C . HIS A 1 84 ? -5.639 -8.887 -3.313 1.00 96.81 84 HIS A C 1
ATOM 667 O O . HIS A 1 84 ? -5.796 -8.389 -2.199 1.00 96.81 84 HIS A O 1
ATOM 673 N N . ASP A 1 85 ? -5.738 -10.199 -3.525 1.00 97.88 85 ASP A N 1
ATOM 674 C CA . ASP A 1 85 ? -6.064 -11.158 -2.465 1.00 97.88 85 ASP A CA 1
ATOM 675 C C . ASP A 1 85 ? -5.010 -11.154 -1.354 1.00 97.88 85 ASP A C 1
ATOM 677 O O . ASP A 1 85 ? -5.351 -11.114 -0.170 1.00 97.88 85 ASP A O 1
ATOM 681 N N . GLN A 1 86 ? -3.723 -11.110 -1.713 1.00 97.62 86 GLN A N 1
ATOM 682 C CA . GLN A 1 86 ? -2.634 -10.987 -0.740 1.00 97.62 86 GLN A CA 1
ATOM 683 C C . GLN A 1 86 ? -2.724 -9.677 0.053 1.00 97.62 86 GLN A C 1
ATOM 685 O O . GLN A 1 86 ? -2.605 -9.686 1.280 1.00 97.62 86 GLN A O 1
ATOM 690 N N . MET A 1 87 ? -2.970 -8.554 -0.625 1.00 97.44 87 MET A N 1
ATOM 691 C CA . MET A 1 87 ? -3.136 -7.250 0.017 1.00 97.44 87 MET A CA 1
ATOM 692 C C . MET A 1 87 ? -4.332 -7.227 0.978 1.00 97.44 87 MET A C 1
ATOM 694 O O . MET A 1 87 ? -4.198 -6.781 2.120 1.00 97.44 87 MET A O 1
ATOM 698 N N . ALA A 1 88 ? -5.487 -7.739 0.544 1.00 97.31 88 ALA A N 1
ATOM 699 C CA . ALA A 1 88 ? -6.694 -7.822 1.358 1.00 97.31 88 ALA A CA 1
ATOM 700 C C . ALA A 1 88 ? -6.492 -8.737 2.574 1.00 97.31 88 ALA A C 1
ATOM 702 O O . ALA A 1 88 ? -6.893 -8.389 3.686 1.00 97.31 88 ALA A O 1
ATOM 703 N N . HIS A 1 89 ? -5.810 -9.867 2.387 1.00 97.94 89 HIS A N 1
ATOM 704 C CA . HIS A 1 89 ? -5.482 -10.793 3.462 1.00 97.94 89 HIS A CA 1
ATOM 705 C C . HIS A 1 89 ? -4.574 -10.153 4.523 1.00 97.94 89 HIS A C 1
ATOM 707 O O . HIS A 1 89 ? -4.885 -10.207 5.714 1.00 97.94 89 HIS A O 1
ATOM 713 N N . ILE A 1 90 ? -3.495 -9.478 4.111 1.00 98.00 90 ILE A N 1
ATOM 714 C CA . ILE A 1 90 ? -2.579 -8.782 5.032 1.00 98.00 90 ILE A CA 1
ATOM 715 C C . ILE A 1 90 ? -3.306 -7.667 5.793 1.00 98.00 90 ILE A C 1
ATOM 717 O O . ILE A 1 90 ? -3.118 -7.517 7.005 1.00 98.00 90 ILE A O 1
ATOM 721 N N . ALA A 1 91 ? -4.160 -6.900 5.110 1.00 97.56 91 ALA A N 1
ATOM 722 C CA . ALA A 1 91 ? -4.968 -5.863 5.741 1.00 97.56 91 ALA A CA 1
ATOM 723 C C . ALA A 1 91 ? -5.918 -6.455 6.796 1.00 97.56 91 ALA A C 1
ATOM 725 O O . ALA A 1 91 ? -5.970 -5.960 7.923 1.00 97.56 91 ALA A O 1
ATOM 726 N N . ALA A 1 92 ? -6.612 -7.548 6.467 1.00 97.38 92 ALA A N 1
ATOM 727 C CA . ALA A 1 92 ? -7.505 -8.239 7.392 1.00 97.38 92 ALA A CA 1
ATOM 728 C C . ALA A 1 92 ? -6.762 -8.762 8.630 1.00 97.38 92 ALA A C 1
ATOM 730 O O . ALA A 1 92 ? -7.211 -8.521 9.750 1.00 97.38 92 ALA A O 1
ATOM 731 N N . LEU A 1 93 ? -5.604 -9.409 8.449 1.00 98.25 93 LEU A N 1
ATOM 732 C CA . LEU A 1 93 ? -4.782 -9.897 9.560 1.00 98.25 93 LEU A CA 1
ATOM 733 C C . LEU A 1 93 ? -4.284 -8.760 10.454 1.00 98.25 93 LEU A C 1
ATOM 735 O O . LEU A 1 93 ? -4.335 -8.872 11.677 1.00 98.25 93 LEU A O 1
ATOM 739 N N . THR A 1 94 ? -3.854 -7.649 9.857 1.00 97.94 94 THR A N 1
ATOM 740 C CA . THR A 1 94 ? -3.367 -6.477 10.596 1.00 97.94 94 THR A CA 1
ATOM 741 C C . THR A 1 94 ? -4.477 -5.867 11.452 1.00 97.94 94 THR A C 1
ATOM 743 O O . THR A 1 94 ? -4.270 -5.557 12.625 1.00 97.94 94 THR A O 1
ATOM 746 N N . ILE A 1 95 ? -5.684 -5.739 10.898 1.00 97.50 95 ILE A N 1
ATOM 747 C CA . ILE A 1 95 ? -6.842 -5.200 11.620 1.00 97.50 95 ILE A CA 1
ATOM 748 C C . ILE A 1 95 ? -7.311 -6.169 12.705 1.00 97.50 95 ILE A C 1
ATOM 750 O O . ILE A 1 95 ? -7.613 -5.741 13.816 1.00 97.50 95 ILE A O 1
ATOM 754 N N . ALA A 1 96 ? -7.336 -7.472 12.417 1.00 97.00 96 ALA A N 1
ATOM 755 C CA . ALA A 1 96 ? -7.675 -8.490 13.403 1.00 97.00 96 ALA A CA 1
ATOM 756 C C . ALA A 1 96 ? -6.688 -8.482 14.581 1.00 97.00 96 ALA A C 1
ATOM 758 O O . ALA A 1 96 ? -7.116 -8.506 15.734 1.00 97.00 96 ALA A O 1
ATOM 759 N N . ALA A 1 97 ? -5.386 -8.361 14.308 1.00 97.88 97 ALA A N 1
ATOM 760 C CA . ALA A 1 97 ? -4.356 -8.241 15.337 1.00 97.88 97 ALA A CA 1
ATOM 761 C C . ALA A 1 97 ? -4.509 -6.961 16.179 1.00 97.88 97 ALA A C 1
ATOM 763 O O . ALA A 1 97 ? -4.254 -6.975 17.382 1.00 97.88 97 ALA A O 1
ATOM 764 N N . ALA A 1 98 ? -4.975 -5.865 15.574 1.00 97.25 98 ALA A N 1
ATOM 765 C CA . ALA A 1 98 ? -5.263 -4.615 16.274 1.00 97.25 98 ALA A CA 1
ATOM 766 C C . ALA A 1 98 ? -6.601 -4.626 17.042 1.00 97.25 98 ALA A C 1
ATOM 768 O O . ALA A 1 98 ? -6.824 -3.770 17.900 1.00 97.25 98 ALA A O 1
ATOM 769 N N . ALA A 1 99 ? -7.496 -5.586 16.788 1.00 96.56 99 ALA A N 1
ATOM 770 C CA . ALA A 1 99 ? -8.838 -5.575 17.366 1.00 96.56 99 ALA A CA 1
ATOM 771 C C . ALA A 1 99 ? -8.855 -5.649 18.909 1.00 96.56 99 ALA A C 1
ATOM 773 O O . ALA A 1 99 ? -9.578 -4.850 19.510 1.00 96.56 99 ALA A O 1
ATOM 774 N N . PRO A 1 100 ? -8.070 -6.509 19.594 1.00 96.88 100 PRO A N 1
ATOM 775 C CA . PRO A 1 100 ? -8.057 -6.541 21.058 1.00 96.88 100 PRO A CA 1
ATOM 776 C C . PRO A 1 100 ? -7.673 -5.202 21.724 1.00 96.88 100 PRO A C 1
ATOM 778 O O . PRO A 1 100 ? -8.450 -4.725 22.561 1.00 96.88 100 PRO A O 1
ATOM 781 N N . PRO A 1 101 ? -6.552 -4.530 21.371 1.00 97.12 101 PRO A N 1
ATOM 782 C CA . PRO A 1 101 ? -6.244 -3.226 21.956 1.00 97.12 101 PRO A CA 1
ATOM 783 C C . PRO A 1 101 ? -7.259 -2.142 21.563 1.00 97.12 101 PRO A C 1
ATOM 785 O O . PRO A 1 101 ? -7.584 -1.304 22.405 1.00 97.12 101 PRO A O 1
ATOM 788 N N . MET A 1 102 ? -7.835 -2.182 20.353 1.00 95.94 102 MET A N 1
ATOM 789 C CA . MET A 1 102 ? -8.913 -1.260 19.965 1.00 95.94 102 MET A CA 1
ATOM 790 C C . MET A 1 102 ? -10.157 -1.428 20.847 1.00 95.94 102 MET A C 1
ATOM 792 O O . MET A 1 102 ? -10.697 -0.439 21.337 1.00 95.94 102 MET A O 1
ATOM 796 N N . ARG A 1 103 ? -10.589 -2.668 21.115 1.00 95.31 103 ARG A N 1
ATOM 797 C CA . ARG A 1 103 ? -11.724 -2.950 22.013 1.00 95.31 103 ARG A CA 1
ATOM 798 C C . ARG A 1 103 ? -11.467 -2.430 23.423 1.00 95.31 103 ARG A C 1
ATOM 800 O O . ARG A 1 103 ? -12.345 -1.789 23.998 1.00 95.31 103 ARG A O 1
ATOM 807 N N . LYS A 1 104 ? -10.258 -2.643 23.955 1.00 94.75 104 LYS A N 1
ATOM 808 C CA . LYS A 1 104 ? -9.855 -2.118 25.269 1.00 94.75 104 LYS A CA 1
ATOM 809 C C . LYS A 1 104 ? -9.927 -0.587 25.310 1.00 94.75 104 LYS A C 1
ATOM 811 O O . LYS A 1 104 ? -10.495 -0.036 26.249 1.00 94.75 104 LYS A O 1
ATOM 816 N N . ALA A 1 105 ? -9.402 0.090 24.288 1.00 92.88 105 ALA A N 1
ATOM 817 C CA . ALA A 1 105 ? -9.453 1.548 24.189 1.00 92.88 105 ALA A CA 1
ATOM 818 C C . ALA A 1 105 ? -10.898 2.071 24.081 1.00 92.88 105 ALA A C 1
ATOM 820 O O . ALA A 1 105 ? -11.268 3.004 24.791 1.00 92.88 105 ALA A O 1
ATOM 821 N N . CYS A 1 106 ? -11.745 1.433 23.265 1.00 89.81 106 CYS A N 1
ATOM 822 C CA . CYS A 1 106 ? -13.160 1.789 23.147 1.00 89.81 106 CYS A CA 1
ATOM 823 C C . CYS A 1 106 ? -13.942 1.568 24.450 1.00 89.81 106 CYS A C 1
ATOM 825 O O . CYS A 1 106 ? -14.846 2.345 24.742 1.00 89.81 106 CYS A O 1
ATOM 827 N N . ALA A 1 107 ? -13.624 0.529 25.227 1.00 89.75 107 ALA A N 1
ATOM 828 C CA . ALA A 1 107 ? -14.240 0.301 26.532 1.00 89.75 107 ALA A CA 1
ATOM 829 C C . ALA A 1 107 ? -13.819 1.373 27.550 1.00 89.75 107 ALA A C 1
ATOM 831 O O . ALA A 1 107 ? -14.676 1.919 28.237 1.00 89.75 107 ALA A O 1
ATOM 832 N N . ALA A 1 108 ? -12.528 1.726 27.595 1.00 88.12 108 ALA A N 1
ATOM 833 C CA . ALA A 1 108 ? -12.012 2.777 28.474 1.00 88.12 108 ALA A CA 1
ATOM 834 C C . ALA A 1 108 ? -12.610 4.158 28.154 1.00 88.12 108 ALA A C 1
ATOM 836 O O . ALA A 1 108 ? -12.977 4.891 29.065 1.00 88.12 108 ALA A O 1
ATOM 837 N N . ALA A 1 109 ? -12.780 4.485 26.870 1.00 82.31 109 ALA A N 1
ATOM 838 C CA . ALA A 1 109 ? -13.398 5.740 26.435 1.00 82.31 109 ALA A CA 1
ATOM 839 C C . ALA A 1 109 ? -14.903 5.840 26.757 1.00 82.31 109 ALA A C 1
ATOM 841 O O . ALA A 1 109 ? -15.457 6.934 26.761 1.00 82.31 109 ALA A O 1
ATOM 842 N N . LYS A 1 110 ? -15.576 4.708 27.007 1.00 69.06 110 LYS A N 1
ATOM 843 C CA . LYS A 1 110 ? -16.992 4.656 27.403 1.00 69.06 110 LYS A CA 1
ATOM 844 C C . LYS A 1 110 ? -17.207 4.762 28.916 1.00 69.06 110 LYS A C 1
ATOM 846 O O . LYS A 1 110 ? -18.360 4.818 29.333 1.00 69.06 110 LYS A O 1
ATOM 851 N N . VAL A 1 111 ? -16.152 4.761 29.734 1.00 54.03 111 VAL A N 1
ATOM 852 C CA . VAL A 1 111 ? -16.285 4.966 31.183 1.00 54.03 111 VAL A CA 1
ATOM 853 C C . VAL A 1 111 ? -16.623 6.444 31.411 1.00 54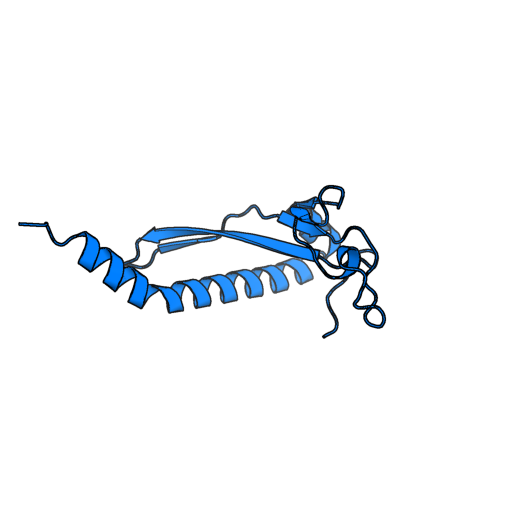.03 111 VAL A C 1
ATOM 855 O O . VAL A 1 111 ? -15.805 7.295 31.058 1.00 54.03 111 VAL A O 1
ATOM 858 N N . PRO A 1 112 ? -17.802 6.789 31.962 1.00 54.62 112 PRO A N 1
ATOM 859 C CA . PRO A 1 112 ? -18.099 8.170 32.308 1.00 54.62 112 PRO A CA 1
ATOM 860 C C . PRO A 1 112 ? -17.093 8.613 33.368 1.00 54.62 112 PRO A C 1
ATOM 862 O O . PRO A 1 112 ? -16.897 7.911 34.361 1.00 54.62 112 PRO A O 1
ATOM 865 N N . HIS A 1 113 ? -16.459 9.766 33.173 1.00 54.25 113 HIS A N 1
ATOM 866 C CA . HIS A 1 113 ? -15.850 10.490 34.283 1.00 54.25 113 HIS A CA 1
ATOM 867 C C . HIS A 1 113 ? -16.995 10.950 35.195 1.00 54.25 113 HIS A C 1
ATOM 869 O O . HIS A 1 113 ? -17.600 11.992 34.949 1.00 54.25 113 HIS A O 1
ATOM 875 N N . GLY A 1 114 ? -17.369 10.083 36.138 1.00 44.97 114 GLY A N 1
ATOM 876 C CA . GLY A 1 114 ? -18.214 10.417 37.282 1.00 44.97 114 GLY A CA 1
ATOM 877 C C . GLY A 1 114 ? -17.418 11.156 38.342 1.00 44.97 114 GLY A C 1
ATOM 878 O O . GLY A 1 114 ? -16.203 10.872 38.458 1.00 44.97 114 GLY A O 1
#

Sequence (114 aa):
SDPLLIQGRKFGVRLWVVVTSVEPLRAHLHHHGLVLFSSHAYDAATTTDMQAHLTNYAQNMHGDVWSLEQLRQHLGDAAYARLHDQMAHIAALTIAAAAPPMRKACAAAKVPHG